Protein AF-A0A3D3CSV1-F1 (afdb_monomer_lite)

pLDDT: mean 94.91, std 3.6, range [80.69, 98.31]

Sequence (64 aa):
MRTVALHHSSGTRIETDAPVDNHGKGEKFSPTDLVATALGSCMLTIMGMKARDLQIDLKGTRIE

Radius of gyration: 15.67 Å; chains: 1; bounding box: 29×27×40 Å

Secondary structure (DSSP, 8-state):
-EEEEE-TTT--EEEEE--GGGTS--SS--HHHHHHHHHHHHHHHHHHHHHHHTT---TT----

Foldseek 3Di:
DKDWDAPPVVRDIAIAWDDVVRVTDNPHHHPVNVVQVVVVVVVVVVVVVVCVVVVHDPPPDDDD

Structure (mmCIF, N/CA/C/O backbone):
data_AF-A0A3D3CSV1-F1
#
_entry.id   AF-A0A3D3CSV1-F1
#
loop_
_atom_site.group_PDB
_atom_site.id
_atom_site.type_symbol
_atom_site.label_atom_id
_atom_site.label_alt_id
_atom_site.label_comp_id
_atom_site.label_asym_id
_atom_site.label_entity_id
_atom_site.label_seq_id
_atom_site.pdbx_PDB_ins_code
_atom_site.Cartn_x
_atom_site.Cartn_y
_atom_site.Cartn_z
_atom_site.occupancy
_atom_site.B_iso_or_equiv
_atom_site.auth_seq_id
_atom_site.auth_comp_id
_atom_site.auth_asym_id
_atom_site.auth_atom_id
_atom_site.pdbx_PDB_model_num
ATOM 1 N N . MET A 1 1 ? 12.063 -3.058 -16.162 1.00 80.69 1 MET A N 1
ATOM 2 C CA . MET A 1 1 ? 11.435 -4.393 -16.339 1.00 80.69 1 MET A CA 1
ATOM 3 C C . MET A 1 1 ? 10.049 -4.328 -15.725 1.00 80.69 1 MET A C 1
ATOM 5 O O . MET A 1 1 ? 9.947 -3.829 -14.613 1.00 80.69 1 MET A O 1
ATOM 9 N N . ARG A 1 2 ? 9.010 -4.802 -16.424 1.00 89.00 2 ARG A N 1
ATOM 10 C CA . ARG A 1 2 ? 7.629 -4.799 -15.918 1.00 89.00 2 ARG A CA 1
ATOM 11 C C . ARG A 1 2 ? 7.234 -6.179 -15.422 1.00 89.00 2 ARG A C 1
ATOM 13 O O . ARG A 1 2 ? 7.484 -7.161 -16.118 1.00 89.00 2 ARG A O 1
ATOM 20 N N . THR A 1 3 ? 6.597 -6.242 -14.260 1.00 93.44 3 THR A N 1
ATOM 21 C CA . THR A 1 3 ? 6.072 -7.494 -13.704 1.00 93.44 3 THR A CA 1
ATOM 22 C C . THR A 1 3 ? 4.626 -7.322 -13.263 1.00 93.44 3 THR A C 1
ATOM 24 O O . THR A 1 3 ? 4.151 -6.207 -13.036 1.00 93.44 3 THR A O 1
ATOM 27 N N . VAL A 1 4 ? 3.914 -8.444 -13.177 1.00 96.44 4 VAL A N 1
ATOM 28 C CA . VAL A 1 4 ? 2.528 -8.498 -12.717 1.00 96.44 4 VAL A CA 1
ATOM 29 C C . VAL A 1 4 ? 2.404 -9.628 -11.706 1.00 96.44 4 VAL A C 1
ATOM 31 O O . VAL A 1 4 ? 2.724 -10.771 -12.025 1.00 96.44 4 VAL A O 1
ATOM 34 N N . ALA A 1 5 ? 1.905 -9.315 -10.514 1.00 96.31 5 ALA A N 1
ATOM 35 C CA . ALA A 1 5 ? 1.457 -10.301 -9.541 1.00 96.31 5 ALA A CA 1
ATOM 36 C C . ALA A 1 5 ? -0.071 -10.418 -9.608 1.00 96.31 5 ALA A C 1
ATOM 38 O O . ALA A 1 5 ? -0.774 -9.408 -9.579 1.00 96.31 5 ALA A O 1
ATOM 39 N N . LEU A 1 6 ? -0.583 -11.646 -9.702 1.00 97.38 6 LEU A N 1
ATOM 40 C CA . LEU A 1 6 ? -2.012 -11.947 -9.670 1.00 97.38 6 LEU A CA 1
ATOM 41 C C . LEU A 1 6 ? -2.333 -12.667 -8.362 1.00 97.38 6 LEU A C 1
ATOM 43 O O . LEU A 1 6 ? -1.844 -13.768 -8.118 1.00 97.38 6 LEU A O 1
ATOM 47 N N . HIS A 1 7 ? -3.188 -12.072 -7.540 1.00 97.31 7 HIS A N 1
ATOM 48 C CA . HIS A 1 7 ? -3.766 -12.778 -6.409 1.00 97.31 7 HIS A CA 1
ATOM 49 C C . HIS A 1 7 ? -4.975 -13.583 -6.895 1.00 97.31 7 HIS A C 1
ATOM 51 O O . HIS A 1 7 ? -6.022 -13.020 -7.208 1.00 97.31 7 HIS A O 1
ATOM 57 N N . HIS A 1 8 ? -4.821 -14.904 -6.999 1.00 96.62 8 HIS A N 1
ATOM 58 C CA . HIS A 1 8 ? -5.793 -15.768 -7.677 1.00 96.62 8 HIS A CA 1
ATOM 59 C C . HIS A 1 8 ? -7.198 -15.745 -7.069 1.00 96.62 8 HIS A C 1
ATOM 61 O O . HIS A 1 8 ? -8.172 -15.789 -7.812 1.00 96.62 8 HIS A O 1
ATOM 67 N N . SER A 1 9 ? -7.320 -15.668 -5.743 1.00 96.88 9 SER A N 1
ATOM 68 C CA . SER A 1 9 ? -8.626 -15.744 -5.080 1.00 96.88 9 SER A CA 1
ATOM 69 C C . SER A 1 9 ? -9.445 -14.459 -5.216 1.00 96.88 9 SER A C 1
ATOM 71 O O . SER A 1 9 ? -10.659 -14.537 -5.365 1.00 96.88 9 SER A O 1
ATOM 73 N N . SER A 1 10 ? -8.804 -13.284 -5.198 1.00 97.31 10 SER A N 1
ATOM 74 C CA . SER A 1 10 ? -9.498 -11.996 -5.367 1.00 97.31 10 SER A CA 1
ATOM 75 C C . SER A 1 10 ? -9.485 -11.471 -6.805 1.00 97.31 10 SER A C 1
ATOM 77 O O . SER A 1 10 ? -10.179 -10.504 -7.103 1.00 97.31 10 SER A O 1
ATOM 79 N N . GLY A 1 11 ? -8.661 -12.045 -7.687 1.00 97.31 11 GLY A N 1
ATOM 80 C CA . GLY A 1 11 ? -8.423 -11.537 -9.041 1.00 97.31 11 GLY A CA 1
ATOM 81 C C . GLY A 1 11 ? -7.624 -10.228 -9.092 1.00 97.31 11 GLY A C 1
ATOM 82 O O . GLY A 1 11 ? -7.440 -9.659 -10.168 1.00 97.31 11 GLY A O 1
ATOM 83 N N . THR A 1 12 ? -7.139 -9.730 -7.950 1.00 97.50 12 THR A N 1
ATOM 84 C CA . THR A 1 12 ? -6.396 -8.468 -7.871 1.00 97.50 12 THR A CA 1
ATOM 85 C C . THR A 1 12 ? -5.059 -8.591 -8.590 1.00 97.50 12 THR A C 1
ATOM 87 O O . THR A 1 12 ? -4.320 -9.558 -8.393 1.00 97.50 12 THR A O 1
ATOM 90 N N . ARG A 1 13 ? -4.731 -7.584 -9.402 1.00 97.38 13 ARG A N 1
ATOM 91 C CA . ARG A 1 13 ? -3.464 -7.491 -10.128 1.00 97.38 13 ARG A CA 1
ATOM 92 C C . ARG A 1 13 ? -2.644 -6.332 -9.578 1.00 97.38 13 ARG A C 1
ATOM 94 O O . ARG A 1 13 ? -3.160 -5.224 -9.463 1.00 97.38 13 ARG A O 1
ATOM 101 N N . ILE A 1 14 ? -1.378 -6.592 -9.276 1.00 96.75 14 ILE A N 1
ATOM 102 C CA . ILE A 1 14 ? -0.399 -5.567 -8.910 1.00 96.75 14 ILE A CA 1
ATOM 103 C C . ILE A 1 14 ? 0.635 -5.517 -10.025 1.00 96.75 14 ILE A C 1
ATOM 105 O O . ILE A 1 14 ? 1.314 -6.506 -10.299 1.00 96.75 14 ILE A O 1
ATOM 109 N N . GLU A 1 15 ? 0.723 -4.371 -10.687 1.00 96.31 15 GLU A N 1
ATOM 110 C CA . GLU A 1 15 ? 1.708 -4.112 -11.731 1.00 96.31 15 GLU A CA 1
ATOM 111 C C . GLU A 1 15 ? 2.849 -3.300 -11.127 1.00 96.31 15 GLU A C 1
ATOM 113 O O . GLU A 1 15 ? 2.589 -2.297 -10.459 1.00 96.31 15 GLU A O 1
ATOM 118 N N . THR A 1 16 ? 4.094 -3.708 -11.381 1.00 95.69 16 THR A N 1
ATOM 119 C CA . THR A 1 16 ? 5.263 -2.911 -10.992 1.00 95.69 16 THR A CA 1
ATOM 120 C C . THR A 1 16 ? 6.149 -2.597 -12.182 1.00 95.69 16 THR A C 1
ATOM 122 O O . THR A 1 16 ? 6.232 -3.373 -13.142 1.00 95.69 16 THR A O 1
ATOM 125 N N . ASP A 1 17 ? 6.807 -1.446 -12.120 1.00 95.44 17 ASP A N 1
ATOM 126 C CA . ASP A 1 17 ? 7.822 -1.044 -13.084 1.00 95.44 17 ASP A CA 1
ATOM 127 C C . ASP A 1 17 ? 9.069 -0.554 -12.360 1.00 95.44 17 ASP A C 1
ATOM 129 O O . ASP A 1 17 ? 8.994 0.015 -11.277 1.00 95.44 17 ASP A O 1
ATOM 133 N N . ALA A 1 18 ? 10.232 -0.759 -12.963 1.00 92.31 18 ALA A N 1
ATOM 134 C CA . ALA A 1 18 ? 11.430 -0.132 -12.434 1.00 92.31 18 ALA A CA 1
ATOM 135 C C . ALA A 1 18 ? 11.292 1.406 -12.541 1.00 92.31 18 ALA A C 1
ATOM 137 O O . ALA A 1 18 ? 10.688 1.906 -13.503 1.00 92.31 18 ALA A O 1
ATOM 138 N N . PRO A 1 19 ? 11.833 2.159 -11.575 1.00 88.81 19 PRO A N 1
ATOM 139 C CA . PRO A 1 19 ? 11.848 3.612 -11.642 1.00 88.81 19 PRO A CA 1
ATOM 140 C C . PRO A 1 19 ? 12.864 4.100 -12.694 1.00 88.81 19 PRO A C 1
ATOM 142 O O . PRO A 1 19 ? 13.689 3.325 -13.194 1.00 88.81 19 PRO A O 1
ATOM 145 N N . VAL A 1 20 ? 12.763 5.372 -13.091 1.00 88.88 20 VAL A N 1
ATOM 146 C CA . VAL A 1 20 ? 13.558 5.946 -14.201 1.00 88.88 20 VAL A CA 1
ATOM 147 C C . VAL A 1 20 ? 15.062 5.966 -13.916 1.00 88.88 20 VAL A C 1
ATOM 149 O O . VAL A 1 20 ? 15.870 5.783 -14.823 1.00 88.88 20 VAL A O 1
ATOM 152 N N . ASP A 1 21 ? 15.436 6.114 -12.649 1.00 88.56 21 ASP A N 1
ATOM 153 C CA . ASP A 1 21 ? 16.804 6.042 -12.130 1.00 88.56 21 ASP A CA 1
ATOM 154 C C . ASP A 1 21 ? 17.383 4.617 -12.147 1.00 88.56 21 ASP A C 1
ATOM 156 O O . ASP A 1 21 ? 18.597 4.447 -12.084 1.00 88.56 21 ASP A O 1
ATOM 160 N N . ASN A 1 22 ? 16.539 3.592 -12.309 1.00 88.19 22 ASN A N 1
ATOM 161 C CA . ASN A 1 22 ? 16.948 2.196 -12.469 1.00 88.19 22 ASN A CA 1
ATOM 162 C C . ASN A 1 22 ? 16.570 1.632 -13.852 1.00 88.19 22 ASN A C 1
ATOM 164 O O . ASN A 1 22 ? 16.110 0.493 -13.982 1.00 88.19 22 ASN A O 1
ATOM 168 N N . HIS A 1 23 ? 16.735 2.453 -14.895 1.00 88.12 23 HIS A N 1
ATOM 169 C CA . HIS A 1 23 ? 16.502 2.100 -16.304 1.00 88.12 23 HIS A CA 1
ATOM 170 C C . HIS A 1 23 ? 15.085 1.575 -16.614 1.00 88.12 23 HIS A C 1
ATOM 172 O O . HIS A 1 23 ? 14.878 0.828 -17.577 1.00 88.12 23 HIS A O 1
ATOM 178 N N . GLY A 1 24 ? 14.097 1.914 -15.787 1.00 87.88 24 GLY A N 1
ATOM 179 C CA . GLY A 1 24 ? 12.694 1.622 -16.044 1.00 87.88 24 GLY A CA 1
ATOM 180 C C . GLY A 1 24 ? 11.945 2.804 -16.649 1.00 87.88 24 GLY A C 1
ATOM 181 O O . GLY A 1 24 ? 12.534 3.833 -16.971 1.00 87.88 24 GLY A O 1
ATOM 182 N N . LYS A 1 25 ? 10.628 2.648 -16.824 1.00 90.06 25 LYS A N 1
ATOM 183 C CA . LYS A 1 25 ? 9.773 3.730 -17.339 1.00 90.06 25 LYS A CA 1
ATOM 184 C C . LYS A 1 25 ? 9.044 4.497 -16.237 1.00 90.06 25 LYS A C 1
ATOM 186 O O . LYS A 1 25 ? 8.467 5.536 -16.531 1.00 90.06 25 LYS A O 1
ATOM 191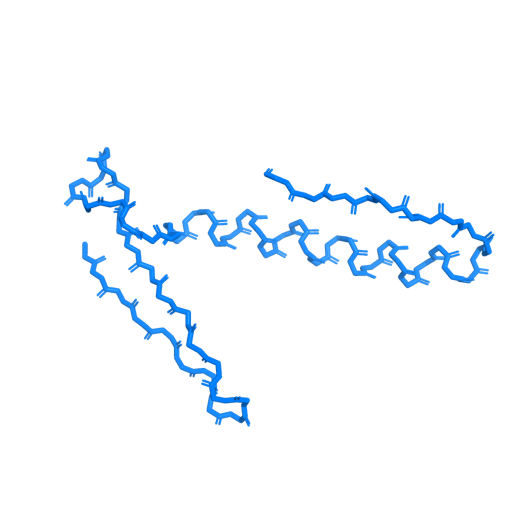 N N . GLY A 1 26 ? 9.035 3.989 -14.999 1.00 90.12 26 GLY A N 1
ATOM 192 C CA . GLY A 1 26 ? 8.321 4.617 -13.883 1.00 90.12 26 GLY A CA 1
ATOM 193 C C . GLY A 1 26 ? 6.812 4.789 -14.115 1.00 90.12 26 GLY A C 1
ATOM 194 O O . GLY A 1 26 ? 6.205 5.680 -13.537 1.00 90.12 26 GLY A O 1
ATOM 195 N N . GLU A 1 27 ? 6.188 3.975 -14.976 1.00 93.81 27 GLU A N 1
ATOM 196 C CA . GLU A 1 27 ? 4.764 4.121 -15.347 1.00 93.81 27 GLU A CA 1
ATOM 197 C C . GLU A 1 27 ? 3.796 3.533 -14.299 1.00 93.81 27 GLU A C 1
ATOM 199 O O . GLU A 1 27 ? 2.575 3.667 -14.420 1.00 93.81 27 GLU A O 1
ATOM 204 N N . LYS A 1 28 ? 4.330 2.816 -13.306 1.00 94.56 28 LYS A N 1
ATOM 205 C CA . LYS A 1 28 ? 3.618 2.118 -12.226 1.00 94.56 28 LYS A CA 1
ATOM 206 C C . LYS A 1 28 ? 4.446 2.214 -10.945 1.00 94.56 28 LYS A C 1
ATOM 208 O O . LYS A 1 28 ? 5.599 2.631 -11.001 1.00 94.56 28 LYS A O 1
ATOM 213 N N . PHE A 1 29 ? 3.876 1.770 -9.823 1.00 94.12 29 PHE A N 1
ATOM 214 C CA . PHE A 1 29 ? 4.620 1.594 -8.574 1.00 94.12 29 PHE A CA 1
ATOM 215 C C . PHE A 1 29 ? 5.901 0.800 -8.827 1.00 94.12 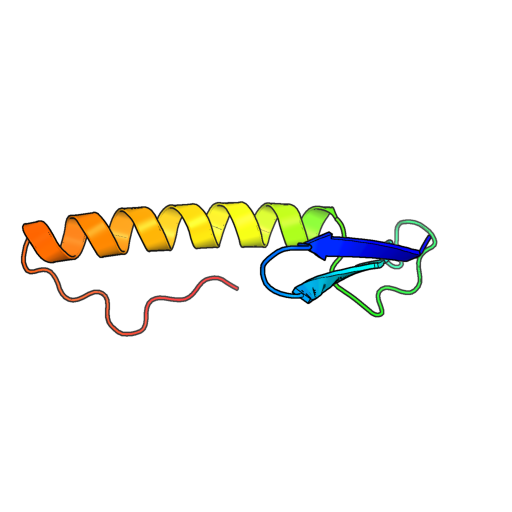29 PHE A C 1
ATOM 217 O O . PHE A 1 29 ? 5.872 -0.253 -9.472 1.00 94.12 29 PHE A O 1
ATOM 224 N N . SER A 1 30 ? 7.019 1.273 -8.294 1.00 94.50 30 SER A N 1
ATOM 225 C CA . SER A 1 30 ? 8.204 0.438 -8.206 1.00 94.50 30 SER A CA 1
ATOM 226 C C . SER A 1 30 ? 8.034 -0.634 -7.131 1.00 94.50 30 SER A C 1
ATOM 228 O O . SER A 1 30 ? 7.202 -0.494 -6.228 1.00 94.50 30 SER A O 1
ATOM 230 N N . PRO A 1 31 ? 8.828 -1.719 -7.180 1.00 92.69 31 PRO A N 1
ATOM 231 C CA . PRO A 1 31 ? 8.888 -2.661 -6.069 1.00 92.69 31 PRO A CA 1
ATOM 232 C C . PRO A 1 31 ? 9.168 -1.970 -4.724 1.00 92.69 31 PRO A C 1
ATOM 234 O O . PRO A 1 31 ? 8.595 -2.363 -3.712 1.00 92.69 31 PRO A O 1
ATOM 237 N N . THR A 1 32 ? 9.982 -0.911 -4.712 1.00 92.88 32 THR A N 1
ATOM 238 C CA . THR A 1 32 ? 10.286 -0.133 -3.502 1.00 92.88 32 THR A CA 1
ATOM 239 C C . THR A 1 32 ? 9.075 0.665 -3.014 1.00 92.88 32 THR A C 1
ATOM 241 O O . THR A 1 32 ? 8.754 0.600 -1.827 1.00 92.88 32 THR A O 1
ATOM 244 N N . ASP A 1 33 ? 8.354 1.342 -3.914 1.00 93.75 33 ASP A N 1
ATOM 245 C CA . ASP A 1 33 ? 7.129 2.084 -3.565 1.00 93.75 33 ASP A CA 1
ATOM 246 C C . ASP A 1 33 ? 6.068 1.143 -2.988 1.00 93.75 33 ASP A C 1
ATOM 248 O O . ASP A 1 33 ? 5.389 1.459 -2.009 1.00 93.75 33 ASP A O 1
ATOM 252 N N . LEU A 1 34 ? 5.951 -0.055 -3.570 1.00 94.94 34 LEU A N 1
ATOM 253 C CA . LEU A 1 34 ? 5.024 -1.075 -3.101 1.00 94.94 34 LEU A CA 1
ATOM 254 C C . LEU A 1 34 ? 5.393 -1.576 -1.697 1.00 94.94 34 LEU A C 1
ATOM 256 O O . LEU A 1 34 ? 4.500 -1.767 -0.874 1.00 94.94 34 LEU A O 1
ATOM 260 N N . VAL A 1 35 ? 6.684 -1.750 -1.397 1.00 95.75 35 VAL A N 1
ATOM 261 C CA . VAL A 1 35 ? 7.156 -2.125 -0.051 1.00 95.75 35 VAL A CA 1
ATOM 262 C C . VAL A 1 35 ? 6.842 -1.030 0.969 1.00 95.75 35 VAL A C 1
ATOM 264 O O . VAL A 1 35 ? 6.298 -1.335 2.033 1.00 95.75 35 VAL A O 1
ATOM 267 N N . ALA A 1 36 ? 7.124 0.236 0.648 1.00 96.19 36 ALA A N 1
ATOM 268 C CA . ALA A 1 36 ? 6.809 1.365 1.525 1.00 96.19 36 ALA A CA 1
ATOM 269 C C . ALA A 1 36 ? 5.296 1.462 1.797 1.00 96.19 36 ALA A C 1
ATOM 271 O O . ALA A 1 36 ? 4.863 1.539 2.951 1.00 96.19 36 ALA A O 1
ATOM 272 N N . THR A 1 37 ? 4.488 1.344 0.739 1.00 96.19 37 THR A N 1
ATOM 273 C CA . THR A 1 37 ? 3.020 1.344 0.819 1.00 96.19 37 THR A CA 1
ATOM 274 C C . THR A 1 37 ? 2.500 0.181 1.665 1.00 96.19 37 THR A C 1
ATOM 276 O O . THR A 1 37 ? 1.635 0.372 2.522 1.00 96.19 37 THR A O 1
ATOM 279 N N . ALA A 1 38 ? 3.037 -1.028 1.468 1.00 96.75 38 ALA A N 1
ATOM 280 C CA . ALA A 1 38 ? 2.641 -2.215 2.222 1.00 96.75 38 ALA A CA 1
ATOM 281 C C . ALA A 1 38 ? 2.944 -2.066 3.719 1.00 96.75 38 ALA A C 1
ATOM 283 O O . ALA A 1 38 ? 2.094 -2.390 4.552 1.00 96.75 38 ALA A O 1
ATOM 284 N N . LEU A 1 39 ? 4.119 -1.530 4.068 1.00 98.06 39 LEU A N 1
ATOM 285 C CA . LEU A 1 39 ? 4.489 -1.263 5.456 1.00 98.06 39 LEU A CA 1
ATOM 286 C C . LEU A 1 39 ? 3.530 -0.256 6.103 1.00 98.06 39 LEU A C 1
ATOM 288 O O . LEU A 1 39 ? 2.968 -0.542 7.162 1.00 98.06 39 LEU A O 1
ATOM 292 N N . GLY A 1 40 ? 3.299 0.891 5.456 1.00 97.38 40 GLY A N 1
ATOM 293 C CA . GLY A 1 40 ? 2.384 1.913 5.964 1.00 97.38 40 GLY A CA 1
ATOM 294 C C . GLY A 1 40 ? 0.954 1.387 6.130 1.00 97.38 40 GLY A C 1
ATOM 295 O O . GLY A 1 40 ? 0.321 1.615 7.162 1.00 97.38 40 GLY A O 1
ATOM 296 N N . SER A 1 41 ? 0.456 0.628 5.148 1.00 97.38 41 SER A N 1
ATOM 297 C CA . SER A 1 41 ? -0.893 0.054 5.170 1.00 97.38 41 SER A CA 1
ATOM 298 C C . SER A 1 41 ? -1.051 -0.969 6.298 1.00 97.38 41 SER A C 1
ATOM 300 O O . SER A 1 41 ? -2.057 -0.961 7.015 1.00 97.38 41 SER A O 1
ATOM 302 N N . CYS A 1 42 ? -0.026 -1.798 6.518 1.00 97.88 42 CYS A N 1
ATOM 303 C CA . CYS A 1 42 ? 0.022 -2.735 7.634 1.00 97.88 42 CYS A CA 1
ATOM 304 C C . CYS A 1 42 ? -0.078 -1.998 8.979 1.00 97.88 42 CYS A C 1
ATOM 306 O O . CYS A 1 42 ? -0.931 -2.327 9.806 1.00 97.88 42 CYS A O 1
ATOM 308 N N . MET A 1 43 ? 0.724 -0.943 9.168 1.00 98.00 43 MET A N 1
ATOM 309 C CA . MET A 1 43 ? 0.705 -0.150 10.401 1.00 98.00 43 MET A CA 1
ATOM 310 C C . MET A 1 43 ? -0.644 0.537 10.626 1.00 98.00 43 MET A C 1
ATOM 312 O O . MET A 1 43 ? -1.201 0.427 11.716 1.00 98.00 43 MET A O 1
ATOM 316 N N . LEU A 1 44 ? -1.217 1.189 9.607 1.00 97.50 44 LEU A N 1
ATOM 317 C CA . LEU A 1 44 ? -2.541 1.814 9.716 1.00 97.50 44 LEU A CA 1
ATOM 318 C C . LEU A 1 44 ? -3.635 0.807 10.072 1.00 97.50 44 LEU A C 1
ATOM 320 O O . LEU A 1 44 ? -4.517 1.120 10.869 1.00 97.50 44 LEU A O 1
ATOM 324 N N . THR A 1 45 ? -3.561 -0.408 9.530 1.00 97.38 45 THR A N 1
ATOM 325 C CA . THR A 1 45 ? -4.514 -1.476 9.851 1.00 97.38 45 THR A CA 1
ATOM 326 C C . THR A 1 45 ? -4.417 -1.867 11.324 1.00 97.38 45 THR A C 1
ATOM 328 O O . THR A 1 45 ? -5.431 -1.906 12.021 1.00 97.38 45 THR A O 1
ATOM 331 N N . ILE A 1 46 ? -3.200 -2.094 11.829 1.00 97.94 46 ILE A N 1
ATOM 332 C CA . ILE A 1 46 ? -2.959 -2.433 13.239 1.00 97.94 46 ILE A CA 1
ATOM 333 C C . ILE A 1 46 ? -3.406 -1.291 14.160 1.00 97.94 46 ILE A C 1
ATOM 335 O O . ILE A 1 46 ? -4.122 -1.529 15.134 1.00 97.94 46 ILE A O 1
ATOM 339 N N . MET A 1 47 ? -3.040 -0.047 13.838 1.00 98.12 47 MET A N 1
ATOM 340 C CA . MET A 1 47 ? -3.446 1.131 14.609 1.00 98.12 47 MET A CA 1
ATOM 341 C C . MET A 1 47 ? -4.964 1.310 14.612 1.00 98.12 47 MET A C 1
ATOM 343 O O . MET A 1 47 ? -5.535 1.553 15.669 1.00 98.12 47 MET A O 1
ATOM 347 N N . GLY A 1 48 ? -5.634 1.129 13.472 1.00 97.44 48 GLY A N 1
ATOM 348 C CA . GLY A 1 48 ? -7.092 1.202 13.371 1.00 97.44 48 GLY A CA 1
ATOM 349 C C . GLY A 1 48 ? -7.803 0.116 14.181 1.00 97.44 48 GLY A C 1
ATOM 350 O O . GLY A 1 48 ? -8.836 0.380 14.798 1.00 97.44 48 GLY A O 1
ATOM 351 N N . MET A 1 49 ? -7.241 -1.097 14.237 1.00 97.50 49 MET A N 1
ATOM 352 C CA . MET A 1 49 ? -7.734 -2.141 15.139 1.00 97.50 49 MET A CA 1
ATOM 353 C C . MET A 1 49 ? -7.580 -1.717 16.601 1.00 97.50 49 MET A C 1
ATOM 355 O O . MET A 1 49 ? -8.560 -1.742 17.339 1.00 97.50 49 MET A O 1
ATOM 359 N N . LYS A 1 50 ? -6.394 -1.244 17.005 1.00 98.19 50 LYS A N 1
ATOM 360 C CA . LYS A 1 50 ? -6.142 -0.861 18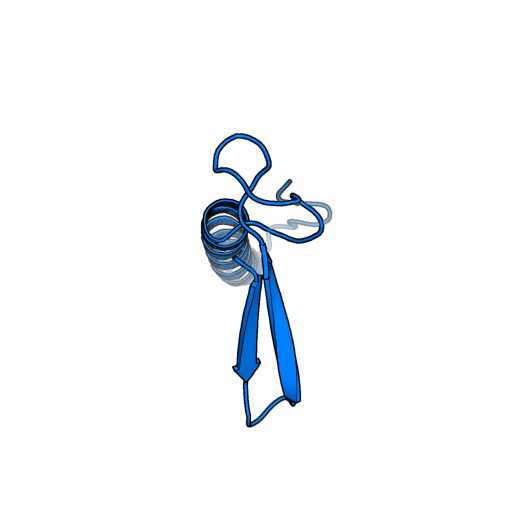.399 1.00 98.19 50 LYS A CA 1
ATOM 361 C C . LYS A 1 50 ? -6.934 0.372 18.845 1.00 98.19 50 LYS A C 1
ATOM 363 O O . LYS A 1 50 ? -7.412 0.415 19.975 1.00 98.19 50 LYS A O 1
ATOM 368 N N . ALA A 1 51 ? -7.086 1.365 17.976 1.00 98.19 51 ALA A N 1
ATOM 369 C CA . ALA A 1 51 ? -7.838 2.583 18.258 1.00 98.19 51 ALA A CA 1
ATOM 370 C C . ALA A 1 51 ? -9.314 2.292 18.550 1.00 98.19 51 ALA A C 1
ATOM 372 O O . ALA A 1 51 ? -9.894 2.928 19.424 1.00 98.19 51 ALA A O 1
ATOM 373 N N . ARG A 1 52 ? -9.894 1.277 17.896 1.00 97.25 52 ARG A N 1
ATOM 374 C CA . ARG A 1 52 ? -11.257 0.804 18.173 1.00 97.25 52 ARG A CA 1
ATOM 375 C C . ARG A 1 52 ? -11.420 0.330 19.616 1.00 97.25 52 ARG A C 1
ATOM 377 O O . ARG A 1 52 ? -12.369 0.744 20.273 1.00 97.25 52 ARG A O 1
ATOM 384 N N . ASP A 1 53 ? -10.485 -0.482 20.112 1.00 98.25 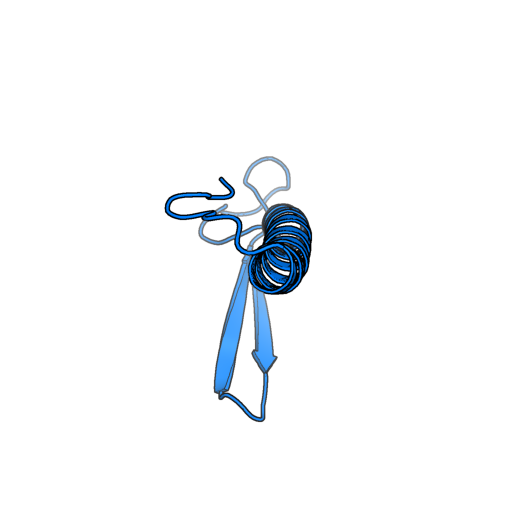53 ASP A N 1
ATOM 385 C CA . ASP A 1 53 ? -10.502 -0.980 21.496 1.00 98.25 53 ASP A CA 1
ATOM 386 C C . ASP A 1 53 ? -10.364 0.160 22.511 1.00 98.25 53 ASP A C 1
ATOM 388 O O . ASP A 1 53 ? -10.931 0.114 23.599 1.00 98.25 53 ASP A O 1
ATOM 392 N N . LEU A 1 54 ? -9.588 1.182 22.145 1.00 98.31 54 LEU A N 1
ATOM 393 C CA . LEU A 1 54 ? -9.330 2.359 22.969 1.00 98.31 54 LEU A CA 1
ATOM 394 C C . LEU A 1 54 ? -10.378 3.469 22.796 1.00 98.31 54 LEU A C 1
ATOM 396 O O . LEU A 1 54 ? -10.267 4.495 23.458 1.00 98.31 54 LEU A O 1
ATOM 400 N N . GLN A 1 55 ? -11.368 3.286 21.915 1.00 97.88 55 GLN A N 1
ATOM 401 C CA . GLN A 1 55 ? -12.363 4.303 21.550 1.00 97.88 55 GLN A CA 1
ATOM 402 C C . GLN A 1 55 ? -11.742 5.636 21.082 1.00 97.88 55 GLN A C 1
ATOM 404 O O . GLN A 1 55 ? -12.259 6.716 21.362 1.00 97.88 55 GLN A O 1
ATOM 409 N N . ILE A 1 56 ? -10.629 5.558 20.350 1.00 98.00 56 ILE A N 1
ATOM 410 C CA . ILE A 1 56 ? -9.933 6.701 19.749 1.00 98.00 56 ILE A CA 1
ATOM 411 C C . ILE A 1 56 ? -10.359 6.835 18.282 1.00 98.00 56 ILE A C 1
ATOM 413 O O . ILE A 1 56 ? -10.349 5.853 17.538 1.00 98.00 56 ILE A O 1
ATOM 417 N N . ASP A 1 57 ? -10.695 8.053 17.849 1.00 96.38 57 ASP A N 1
ATOM 418 C CA . ASP A 1 57 ? -10.992 8.344 16.444 1.00 96.38 57 ASP A CA 1
ATOM 419 C C . ASP A 1 57 ? -9.702 8.625 15.652 1.00 96.38 57 ASP A C 1
ATOM 421 O O . ASP A 1 57 ? -8.947 9.540 15.976 1.00 96.38 57 ASP A O 1
ATOM 425 N N . LEU A 1 58 ? -9.461 7.838 14.598 1.00 96.19 58 LEU A N 1
ATOM 426 C CA . LEU A 1 58 ? -8.356 8.010 13.642 1.00 96.19 58 LEU A CA 1
ATOM 427 C C . LEU A 1 58 ? -8.844 8.501 12.266 1.00 96.19 58 LEU A C 1
ATOM 429 O O . LEU A 1 58 ? -8.202 8.274 11.236 1.00 96.19 58 LEU A O 1
ATOM 433 N N . LYS A 1 59 ? -10.014 9.144 12.201 1.00 95.81 59 LYS A N 1
ATOM 434 C CA . LYS A 1 59 ? -10.570 9.653 10.947 1.00 95.81 59 LYS A C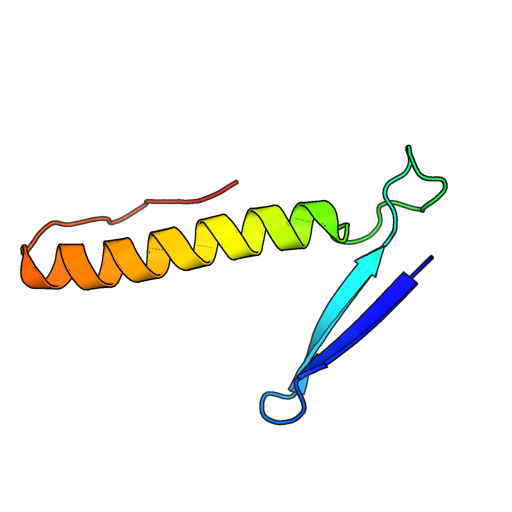A 1
ATOM 435 C C . LYS A 1 59 ? -9.593 10.598 10.245 1.00 95.81 59 LYS A C 1
ATOM 437 O O . LYS A 1 59 ? -9.142 11.599 10.792 1.00 95.81 59 LYS A O 1
ATOM 442 N N . GLY A 1 60 ? -9.330 10.302 8.975 1.00 95.31 60 GLY A N 1
ATOM 443 C CA . GLY A 1 60 ? -8.509 11.139 8.103 1.00 95.31 60 GLY A CA 1
ATOM 444 C C . GLY A 1 60 ? -7.014 10.826 8.117 1.00 95.31 60 GLY A C 1
ATOM 445 O O . GLY A 1 60 ? -6.287 11.485 7.376 1.00 95.31 60 GLY A O 1
ATOM 446 N N . THR A 1 61 ? -6.547 9.832 8.881 1.00 96.12 61 THR A N 1
ATOM 447 C CA . THR A 1 61 ? -5.161 9.353 8.777 1.00 96.12 61 THR A CA 1
ATOM 448 C C . THR A 1 61 ? -4.889 8.770 7.383 1.00 96.12 61 THR A C 1
ATOM 450 O O . THR A 1 61 ? -5.720 8.047 6.832 1.00 96.12 61 THR A O 1
ATOM 453 N N . ARG A 1 62 ? -3.728 9.095 6.807 1.00 95.62 62 ARG A N 1
ATOM 454 C CA . ARG A 1 62 ? -3.295 8.689 5.461 1.00 95.62 62 ARG A CA 1
ATOM 455 C C . ARG A 1 62 ? -1.788 8.421 5.433 1.00 95.62 62 ARG A C 1
ATOM 457 O O . ARG A 1 62 ? -1.059 8.959 6.262 1.00 95.62 62 ARG A O 1
ATOM 464 N N . ILE A 1 6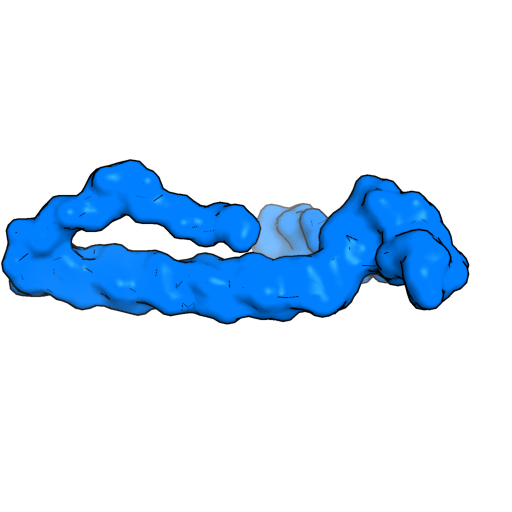3 ? -1.372 7.557 4.510 1.00 93.56 63 ILE A N 1
ATOM 465 C CA . ILE A 1 63 ? 0.024 7.297 4.133 1.00 93.56 63 ILE A CA 1
ATOM 466 C C . ILE A 1 63 ? 0.209 7.791 2.696 1.00 93.56 63 ILE A C 1
ATOM 468 O O . ILE A 1 63 ? -0.695 7.600 1.880 1.00 93.56 63 ILE A O 1
ATOM 472 N N . GLU A 1 64 ? 1.333 8.441 2.416 1.00 88.06 64 GLU A N 1
ATOM 473 C CA . GLU A 1 64 ? 1.682 9.043 1.120 1.00 88.06 64 GLU A CA 1
ATOM 474 C C . GLU A 1 64 ? 3.146 8.744 0.793 1.00 88.06 64 GLU A C 1
ATOM 476 O O . GLU A 1 64 ? 3.959 8.715 1.750 1.00 88.06 64 GLU A O 1
#